Protein AF-A0A920G1U6-F1 (afdb_monomer)

Mean predicted aligned error: 5.36 Å

pLDDT: mean 90.4, std 9.14, range [50.88, 98.56]

Foldseek 3Di:
DAQWKFWFWQQKAKAFPQDKWKKKWAAQAWAQWKKKFKAAPVRDTFAIDIPGTTGGGIDMDIDRCHGNVRHTHDTHIMGMWMWGHDPNDIDTTIMTIIWGFNDWDQDPVVRFIWTQTPRRDIDTPVRTPDTDD

Radius of gyration: 15.59 Å; Cα contacts (8 Å, |Δi|>4): 348; chains: 1; bounding box: 45×24×34 Å

Sequence (133 aa):
MVGKRVAVAGGFGQGGGSRPTETLVSLQEGADMLTMSVYNQNGELVFRQNVGELEPGEHRFAWSGQDSDGNQLPVDTYQITASAIKDGRMQIAPVSILETVSSVSWNPAGQQLDLQLLGGDTVSLAEIQTIAE

Secondary structure (DSSP, 8-state):
-TT-EEEEETSEEEE-TT--EEEEEEESS-EEEEEEEEE-TTS-EEEEEEEEEE-SEEEEEEE-SB-TTSPBPPSEEEEEEEEEEETTEEEEEPEEEEEEEEEEEEETTTTEEEEEETTS-EEEGGGEEEEE-

Structure (mmCIF, N/CA/C/O backbone):
data_AF-A0A920G1U6-F1
#
_entry.id   AF-A0A920G1U6-F1
#
loop_
_atom_site.group_PDB
_atom_site.id
_atom_site.type_symbol
_atom_site.label_atom_id
_atom_site.label_alt_id
_atom_site.label_comp_id
_atom_site.label_asym_id
_atom_site.label_entity_id
_atom_site.label_seq_id
_atom_site.pdbx_PDB_ins_code
_atom_site.Cartn_x
_atom_site.Cartn_y
_atom_site.Cartn_z
_atom_site.occupancy
_atom_site.B_iso_or_equiv
_atom_site.auth_seq_id
_atom_site.auth_comp_id
_atom_site.auth_asym_id
_atom_site.auth_atom_id
_atom_site.pdbx_PDB_model_num
ATOM 1 N N . MET A 1 1 ? 20.762 -6.417 1.801 1.00 64.44 1 MET A N 1
ATOM 2 C CA . MET A 1 1 ? 19.796 -5.499 1.164 1.00 64.44 1 MET A CA 1
ATOM 3 C C . MET A 1 1 ? 19.203 -6.164 -0.058 1.00 64.44 1 MET A C 1
ATOM 5 O O . MET A 1 1 ? 18.000 -6.326 -0.075 1.00 64.44 1 MET A O 1
ATOM 9 N N . VAL A 1 2 ? 20.013 -6.655 -1.003 1.00 73.00 2 VAL A N 1
ATOM 10 C CA . VAL A 1 2 ? 19.518 -7.559 -2.058 1.00 73.00 2 VAL A CA 1
ATOM 11 C C . VAL A 1 2 ? 18.770 -8.745 -1.441 1.00 73.00 2 VAL A C 1
ATOM 13 O O . VAL A 1 2 ? 19.254 -9.329 -0.469 1.00 73.00 2 VAL A O 1
ATOM 16 N N . GLY A 1 3 ? 17.579 -9.035 -1.964 1.00 70.75 3 GLY A N 1
ATOM 17 C CA . GLY A 1 3 ? 16.673 -10.071 -1.467 1.00 70.75 3 GLY A CA 1
ATOM 18 C C . GLY A 1 3 ? 15.878 -9.696 -0.212 1.00 70.75 3 GLY A C 1
ATOM 19 O O . GLY A 1 3 ? 14.990 -10.449 0.170 1.00 70.75 3 GLY A O 1
ATOM 20 N N . LYS A 1 4 ? 16.156 -8.546 0.422 1.00 81.75 4 LYS A N 1
ATOM 21 C CA . LYS A 1 4 ? 15.343 -8.032 1.534 1.00 81.75 4 LYS A CA 1
ATOM 22 C C . LYS A 1 4 ? 14.125 -7.280 1.012 1.00 81.75 4 LYS A C 1
ATOM 24 O O . LYS A 1 4 ? 14.130 -6.772 -0.114 1.00 81.75 4 LYS A O 1
ATOM 29 N N . ARG A 1 5 ? 13.107 -7.175 1.863 1.00 82.38 5 ARG A N 1
ATOM 30 C CA . ARG A 1 5 ? 11.910 -6.386 1.589 1.00 82.38 5 ARG A CA 1
ATOM 31 C C . ARG A 1 5 ? 12.051 -4.990 2.179 1.00 82.38 5 ARG A C 1
ATOM 33 O O . ARG A 1 5 ? 12.639 -4.815 3.243 1.00 82.38 5 ARG A O 1
ATOM 40 N N . VAL A 1 6 ? 11.523 -3.996 1.488 1.00 84.75 6 VAL A N 1
ATOM 41 C CA . VAL A 1 6 ? 11.519 -2.600 1.925 1.00 84.75 6 VAL A CA 1
ATOM 42 C C . VAL A 1 6 ? 10.109 -2.039 1.840 1.00 84.75 6 VAL A C 1
ATOM 44 O O . VAL A 1 6 ? 9.353 -2.403 0.942 1.00 84.75 6 VAL A O 1
ATOM 47 N N . ALA A 1 7 ? 9.760 -1.175 2.790 1.00 87.69 7 ALA A N 1
ATOM 48 C CA . ALA A 1 7 ? 8.499 -0.445 2.792 1.00 87.69 7 ALA A CA 1
ATOM 49 C C . ALA A 1 7 ? 8.692 0.923 2.119 1.00 87.69 7 ALA A C 1
ATOM 51 O O . ALA A 1 7 ? 9.405 1.781 2.649 1.00 87.69 7 ALA A O 1
ATOM 52 N N . VAL A 1 8 ? 8.064 1.107 0.956 1.00 87.25 8 VAL A N 1
ATOM 53 C CA . VAL A 1 8 ? 8.079 2.358 0.184 1.00 87.25 8 VAL A CA 1
ATOM 54 C C . VAL A 1 8 ? 6.811 3.146 0.493 1.00 87.25 8 VAL A C 1
ATOM 56 O O . VAL A 1 8 ? 5.703 2.642 0.311 1.00 87.25 8 VAL A O 1
ATOM 59 N N . ALA A 1 9 ? 6.964 4.372 0.988 1.00 86.75 9 ALA A N 1
ATOM 60 C CA . ALA A 1 9 ? 5.839 5.217 1.376 1.00 86.75 9 ALA A CA 1
ATOM 61 C C . ALA A 1 9 ? 5.042 5.729 0.164 1.00 86.75 9 ALA A C 1
ATOM 63 O O . ALA A 1 9 ? 5.592 5.940 -0.913 1.00 86.75 9 ALA A O 1
ATOM 64 N N . GLY A 1 10 ? 3.753 6.016 0.367 1.00 81.44 10 GLY A N 1
ATOM 65 C CA . GLY A 1 10 ? 2.928 6.748 -0.607 1.00 81.44 10 GLY A CA 1
ATOM 66 C C . GLY A 1 10 ? 1.950 5.887 -1.406 1.00 81.44 10 GLY A C 1
ATOM 67 O O . GLY A 1 10 ? 1.148 6.435 -2.157 1.00 81.44 10 GLY A O 1
ATOM 68 N N . GLY A 1 11 ? 1.967 4.565 -1.210 1.00 88.25 11 GLY A N 1
ATOM 69 C CA . GLY A 1 11 ? 0.945 3.655 -1.740 1.00 88.25 11 GLY A CA 1
ATOM 70 C C . 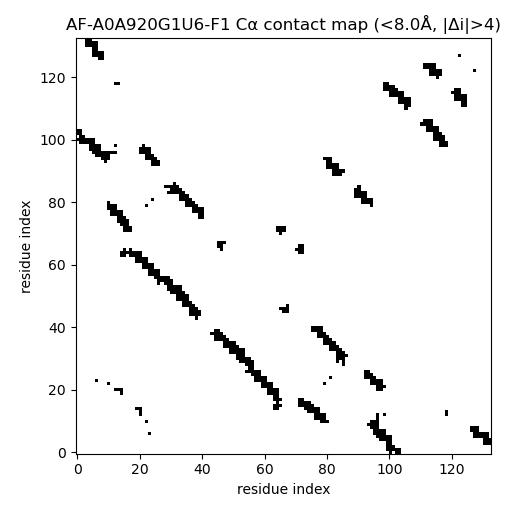GLY A 1 11 ? 1.027 3.375 -3.239 1.00 88.25 11 GLY A C 1
ATOM 71 O O . GLY A 1 11 ? 0.165 2.675 -3.758 1.00 88.25 11 GLY A O 1
ATOM 72 N N . PHE A 1 12 ? 2.037 3.886 -3.941 1.00 90.31 12 PHE A N 1
ATOM 73 C CA . PHE A 1 12 ? 2.280 3.547 -5.341 1.00 90.31 12 PHE A CA 1
ATOM 74 C C . PHE A 1 12 ? 3.157 2.305 -5.434 1.00 90.31 12 PHE A C 1
ATOM 76 O O . PHE A 1 12 ? 4.177 2.211 -4.752 1.00 90.31 12 PHE A O 1
ATOM 83 N N . GLY A 1 13 ? 2.763 1.359 -6.279 1.00 88.44 13 GLY A N 1
ATOM 84 C CA . GLY A 1 13 ? 3.549 0.159 -6.522 1.00 88.44 13 GLY A CA 1
ATOM 85 C C . GLY A 1 13 ? 3.072 -0.611 -7.740 1.00 88.44 13 GLY A C 1
ATOM 86 O O . GLY A 1 13 ? 1.970 -0.395 -8.252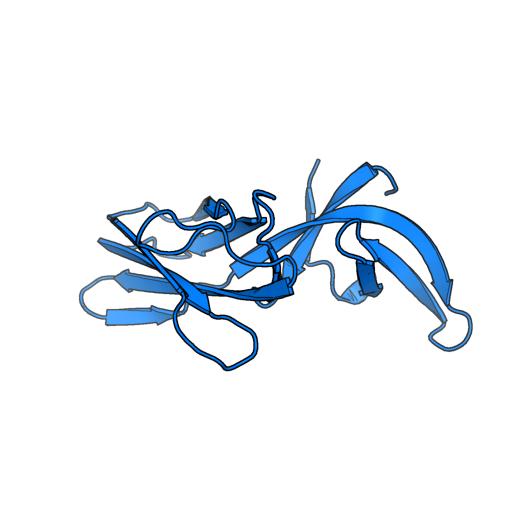 1.00 88.44 13 GLY A O 1
ATOM 87 N N . GLN A 1 14 ? 3.918 -1.522 -8.205 1.00 89.44 14 GLN A N 1
ATOM 88 C CA . GLN A 1 14 ? 3.586 -2.406 -9.315 1.00 89.44 14 GLN A CA 1
ATOM 89 C C . GLN A 1 14 ? 2.559 -3.456 -8.874 1.00 89.44 14 GLN A C 1
ATOM 91 O O . GLN A 1 14 ? 2.671 -4.069 -7.806 1.00 89.44 14 GLN A O 1
ATOM 96 N N . GLY A 1 15 ? 1.557 -3.685 -9.716 1.00 92.12 15 GLY A N 1
ATOM 97 C CA . GLY A 1 15 ? 0.490 -4.654 -9.481 1.00 92.12 15 GLY A CA 1
ATOM 98 C C . GLY A 1 15 ? -0.052 -5.231 -10.782 1.00 92.12 15 GLY A C 1
ATOM 99 O O . GLY A 1 15 ? 0.528 -5.027 -11.844 1.00 92.12 15 GLY A O 1
ATOM 100 N N . GLY A 1 16 ? -1.151 -5.980 -10.693 1.00 91.62 16 GLY A N 1
ATOM 101 C CA . GLY A 1 16 ? -1.731 -6.683 -11.841 1.00 91.62 16 GLY A CA 1
ATOM 102 C C . GLY A 1 16 ? -0.951 -7.938 -12.247 1.00 91.62 16 GLY A C 1
ATOM 103 O O . GLY A 1 16 ? -0.037 -8.384 -11.554 1.00 91.62 16 GLY A O 1
ATOM 104 N N . GLY A 1 17 ? -1.362 -8.594 -13.334 1.00 88.44 17 GLY A N 1
ATOM 105 C CA . GLY A 1 17 ? -0.724 -9.827 -13.818 1.00 88.44 17 GLY A CA 1
ATOM 106 C C . GLY A 1 17 ? -0.733 -10.977 -12.802 1.00 88.44 17 GLY A C 1
ATOM 107 O O . GLY A 1 17 ? 0.133 -11.847 -12.847 1.00 88.44 17 GLY A O 1
ATOM 108 N N . SER A 1 18 ? -1.698 -10.979 -11.872 1.00 80.12 18 SER A N 1
ATOM 109 C CA . SER A 1 18 ? -1.762 -11.897 -10.719 1.00 80.12 18 SER A CA 1
ATOM 110 C C . SER A 1 18 ? -0.556 -11.823 -9.775 1.00 80.12 18 SER A C 1
ATOM 112 O O . SER A 1 18 ? -0.306 -12.766 -9.023 1.00 80.12 18 SER A O 1
ATOM 114 N N . ARG A 1 19 ? 0.188 -10.713 -9.791 1.00 83.12 19 ARG A N 1
ATOM 115 C CA . ARG A 1 19 ? 1.234 -10.421 -8.815 1.00 83.12 19 ARG A CA 1
ATOM 116 C C . ARG A 1 19 ? 0.596 -9.739 -7.601 1.00 83.12 19 ARG A C 1
ATOM 118 O O . ARG A 1 19 ? 0.046 -8.649 -7.754 1.00 83.12 19 ARG A O 1
ATOM 125 N N . PRO A 1 20 ? 0.672 -10.338 -6.400 1.00 88.44 20 PRO A N 1
ATOM 126 C CA . PRO A 1 20 ? 0.169 -9.687 -5.204 1.00 88.44 20 PRO A CA 1
ATOM 127 C C . PRO A 1 20 ? 0.995 -8.443 -4.868 1.00 88.44 20 PRO A C 1
ATOM 129 O O . PRO A 1 20 ? 2.225 -8.515 -4.798 1.00 88.44 20 PRO A O 1
ATOM 132 N N . THR A 1 21 ? 0.321 -7.329 -4.607 1.00 92.62 21 THR A N 1
ATOM 133 C CA . THR A 1 21 ? 0.930 -6.107 -4.075 1.00 92.62 21 THR A CA 1
ATOM 134 C C . THR A 1 21 ? 0.692 -6.070 -2.569 1.00 92.62 21 THR A C 1
ATOM 136 O O . THR A 1 21 ? -0.424 -5.824 -2.104 1.00 92.62 21 THR A O 1
ATOM 139 N N . GLU A 1 22 ? 1.735 -6.361 -1.790 1.00 94.00 22 GLU A N 1
ATOM 140 C CA . GLU A 1 22 ? 1.676 -6.287 -0.328 1.00 94.00 22 GLU A CA 1
ATOM 141 C C . GLU A 1 22 ? 1.754 -4.835 0.147 1.00 94.00 22 GLU A C 1
ATOM 143 O O . GLU A 1 22 ? 2.618 -4.072 -0.276 1.00 94.00 22 GLU A O 1
ATOM 148 N N . THR A 1 23 ? 0.854 -4.470 1.053 1.00 95.12 23 THR A N 1
ATOM 149 C CA . THR A 1 23 ? 0.689 -3.117 1.588 1.00 95.12 23 THR A CA 1
ATOM 150 C C . THR A 1 23 ? 0.684 -3.177 3.111 1.00 95.12 23 THR A C 1
ATOM 152 O O . THR A 1 23 ? -0.001 -4.013 3.698 1.00 95.12 23 THR A O 1
ATOM 155 N N . LEU A 1 24 ? 1.422 -2.283 3.755 1.00 96.31 24 LEU A N 1
ATOM 156 C CA . LEU A 1 24 ? 1.309 -1.984 5.177 1.00 96.31 24 LEU A CA 1
ATOM 157 C C . LEU A 1 24 ? 0.416 -0.760 5.361 1.00 96.31 24 LEU A C 1
ATOM 159 O O . LEU A 1 24 ? 0.570 0.225 4.642 1.00 96.31 24 LEU A O 1
ATOM 163 N N . VAL A 1 25 ? -0.498 -0.820 6.324 1.00 97.38 25 VAL A N 1
ATOM 164 C CA . VAL A 1 25 ? -1.381 0.281 6.723 1.00 97.38 25 VAL A CA 1
ATOM 165 C C . VAL A 1 25 ? -1.121 0.584 8.192 1.00 97.38 25 VAL A C 1
ATOM 167 O O . VAL A 1 25 ? -1.193 -0.314 9.030 1.00 97.38 25 VAL A O 1
ATOM 170 N N . SER A 1 26 ? -0.839 1.845 8.511 1.00 96.44 26 SER A N 1
ATOM 171 C CA . SER A 1 26 ? -0.592 2.285 9.886 1.00 96.44 26 SER A CA 1
ATOM 172 C C . SER A 1 26 ? -1.837 2.945 10.480 1.00 96.44 26 SER A C 1
ATOM 174 O O . SER A 1 26 ? -2.327 3.947 9.958 1.00 96.44 26 SER A O 1
ATOM 176 N N . LEU A 1 27 ? -2.347 2.399 11.585 1.00 97.31 27 LEU A N 1
ATOM 177 C CA . LEU A 1 27 ? -3.503 2.915 12.317 1.00 97.31 27 LEU A CA 1
ATOM 178 C C . LEU A 1 27 ? -3.082 3.325 13.730 1.00 97.31 27 LEU A C 1
ATOM 180 O O . LEU A 1 27 ? -2.920 2.479 14.601 1.00 97.31 27 LEU A O 1
ATOM 184 N N . GLN A 1 28 ? -2.925 4.625 13.985 1.00 94.75 28 GLN A N 1
ATOM 185 C CA 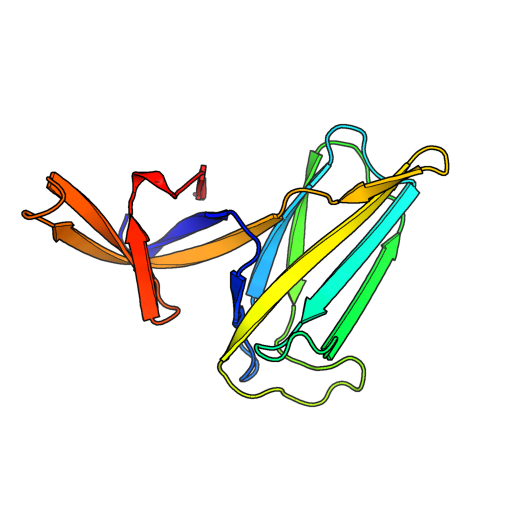. GLN A 1 28 ? -2.490 5.109 15.307 1.00 94.75 28 GLN A CA 1
ATOM 186 C C . GLN A 1 28 ? -3.537 4.878 16.406 1.00 94.75 28 GLN A C 1
ATOM 188 O O . GLN A 1 28 ? -3.179 4.568 17.537 1.00 94.75 28 GLN A O 1
ATOM 193 N N . GLU A 1 29 ? -4.820 5.002 16.064 1.00 95.75 29 GLU A N 1
ATOM 194 C CA . GLU A 1 29 ? -5.955 4.898 16.997 1.00 95.75 29 GLU A CA 1
ATOM 195 C C . GLU A 1 29 ? -6.881 3.711 16.668 1.00 95.75 29 GLU A C 1
ATOM 197 O O . GLU A 1 29 ? -7.955 3.562 17.251 1.00 95.75 29 GLU A O 1
ATOM 202 N N . GLY A 1 30 ? -6.470 2.851 15.729 1.00 97.44 30 GLY A N 1
ATOM 203 C CA . GLY A 1 30 ? -7.330 1.818 15.150 1.00 97.44 30 GLY A CA 1
ATOM 204 C C . GLY A 1 30 ? -8.357 2.392 14.168 1.00 97.44 30 GLY A C 1
ATOM 205 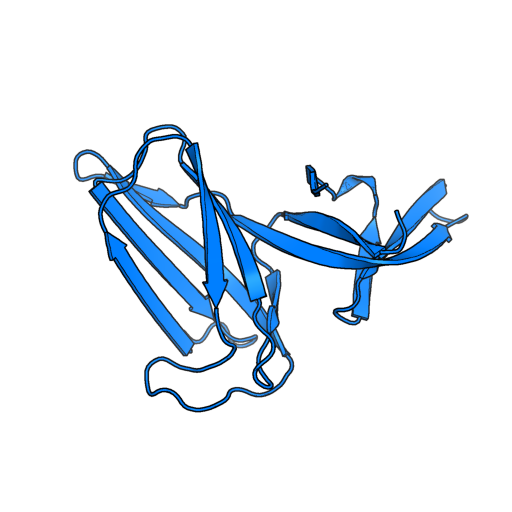O O . GLY A 1 30 ? -8.240 3.530 13.706 1.00 97.44 30 GLY A O 1
ATOM 206 N N . ALA A 1 31 ? -9.356 1.587 13.821 1.00 98.44 31 ALA A N 1
ATOM 207 C CA . ALA A 1 31 ? -10.468 1.962 12.953 1.00 98.44 31 ALA A CA 1
ATOM 208 C C . ALA A 1 31 ? -11.713 1.145 13.312 1.00 98.44 31 ALA A C 1
ATOM 210 O O . ALA A 1 31 ? -11.613 -0.063 13.464 1.00 98.44 31 ALA A O 1
ATOM 211 N N . ASP A 1 32 ? -12.884 1.775 13.360 1.00 98.44 32 ASP A N 1
ATOM 212 C CA . ASP A 1 32 ? -14.181 1.082 13.426 1.00 98.44 32 ASP A CA 1
ATOM 213 C C . ASP A 1 32 ? -14.556 0.508 12.042 1.00 98.44 32 ASP A C 1
ATOM 215 O O . ASP A 1 32 ? 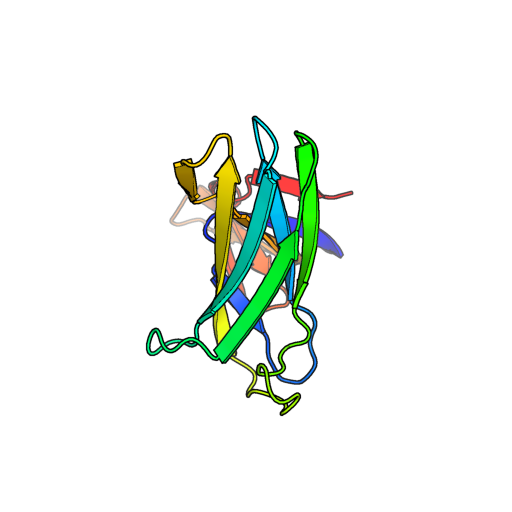-15.302 -0.461 11.914 1.00 98.44 32 ASP A O 1
ATOM 219 N N . MET A 1 33 ? -14.024 1.116 10.977 1.00 98.38 33 MET A N 1
ATOM 220 C CA . MET A 1 33 ? -14.111 0.618 9.606 1.00 98.38 33 MET A CA 1
ATOM 221 C C . MET A 1 33 ? -12.888 1.058 8.805 1.00 98.38 33 MET A C 1
ATOM 223 O O . MET A 1 33 ? -12.693 2.252 8.579 1.00 98.38 33 MET A O 1
ATOM 227 N N . LEU A 1 34 ? -12.107 0.103 8.307 1.00 98.56 34 LEU A N 1
ATOM 228 C CA . LEU A 1 34 ? -11.078 0.330 7.298 1.00 98.56 34 LEU A CA 1
ATOM 229 C C . LEU A 1 34 ? -11.610 -0.023 5.901 1.00 98.56 34 LEU A C 1
ATOM 231 O O . LEU A 1 34 ? -12.188 -1.088 5.682 1.00 98.56 34 LEU A O 1
ATOM 235 N N . THR A 1 35 ? -11.381 0.863 4.936 1.00 98.44 35 THR A N 1
ATOM 236 C CA . THR A 1 35 ? -11.599 0.626 3.506 1.00 98.44 35 THR A CA 1
ATOM 237 C C . THR A 1 35 ? -10.274 0.722 2.760 1.00 98.44 35 THR A C 1
ATOM 239 O O . THR A 1 35 ? -9.608 1.755 2.818 1.00 98.44 35 THR A O 1
ATOM 242 N N . MET A 1 36 ? -9.942 -0.326 2.015 1.00 98.12 36 MET A N 1
ATOM 243 C CA . MET A 1 36 ? -8.846 -0.354 1.050 1.00 98.12 36 MET A CA 1
ATOM 244 C C . MET A 1 36 ? -9.381 -0.026 -0.344 1.00 98.12 36 MET A C 1
ATOM 246 O O . MET A 1 36 ? -10.406 -0.576 -0.756 1.00 98.12 36 MET A O 1
ATOM 250 N N . SER A 1 37 ? -8.671 0.825 -1.078 1.00 98.38 37 SER A N 1
ATOM 251 C CA . SER A 1 37 ? -9.002 1.197 -2.456 1.00 98.38 37 SER A CA 1
ATOM 252 C C . SER A 1 37 ? -7.760 1.114 -3.333 1.00 98.38 37 SER A C 1
ATOM 254 O O . SER A 1 37 ? -6.669 1.473 -2.894 1.00 98.38 37 SER A O 1
ATOM 256 N N . VAL A 1 38 ? -7.926 0.666 -4.575 1.00 98.12 38 VAL A N 1
ATOM 257 C CA . VAL A 1 38 ? -6.857 0.613 -5.577 1.00 98.12 38 VAL A CA 1
ATOM 258 C C . VAL A 1 38 ? -7.304 1.356 -6.822 1.00 98.12 38 VAL A C 1
ATOM 260 O O . VAL A 1 38 ? -8.396 1.108 -7.341 1.00 98.12 38 VAL A O 1
ATOM 263 N N . TYR A 1 39 ? -6.442 2.244 -7.302 1.00 98.00 39 TYR A N 1
ATOM 264 C CA . TYR A 1 39 ? -6.662 3.070 -8.477 1.00 98.00 39 TYR A CA 1
ATOM 265 C C . TYR A 1 39 ? -5.621 2.760 -9.548 1.00 98.00 39 TYR A C 1
ATOM 267 O O . TYR A 1 39 ? -4.457 2.510 -9.229 1.00 98.00 39 TYR A O 1
ATOM 275 N N . ASN A 1 40 ? -6.031 2.772 -10.814 1.00 96.44 40 ASN A N 1
ATOM 276 C CA . ASN A 1 40 ? -5.101 2.693 -11.943 1.00 96.44 40 ASN A CA 1
ATOM 277 C C . ASN A 1 40 ? -4.421 4.053 -12.211 1.00 96.44 40 ASN A C 1
ATOM 279 O O . ASN A 1 40 ? -4.721 5.052 -11.554 1.00 96.44 40 ASN A O 1
ATOM 283 N N . GLN A 1 41 ? -3.532 4.114 -13.206 1.00 93.50 41 GLN A N 1
ATOM 284 C CA . GLN A 1 41 ? -2.809 5.342 -13.574 1.00 93.50 41 GLN A CA 1
ATOM 285 C C . GLN A 1 41 ? -3.709 6.510 -14.010 1.00 93.50 41 GLN A C 1
ATOM 287 O O . GLN A 1 41 ? -3.308 7.667 -13.902 1.00 93.50 41 GLN A O 1
ATOM 292 N N . ASN A 1 42 ? -4.930 6.224 -14.469 1.00 95.38 42 ASN A N 1
ATOM 293 C CA . ASN A 1 42 ? -5.912 7.246 -14.838 1.00 95.38 42 ASN A CA 1
ATOM 294 C C . ASN A 1 42 ? -6.677 7.796 -13.619 1.00 95.38 42 ASN A C 1
ATOM 296 O O . ASN A 1 42 ? -7.510 8.688 -13.769 1.00 95.38 42 ASN A O 1
ATOM 300 N N . GLY A 1 43 ? -6.419 7.270 -12.416 1.00 96.38 43 GLY A N 1
ATOM 301 C CA . GLY A 1 43 ? -7.149 7.606 -11.195 1.00 96.38 43 GLY A CA 1
ATOM 302 C C . GLY A 1 43 ? -8.508 6.910 -11.079 1.00 96.38 43 GLY A C 1
ATOM 303 O O . GLY A 1 43 ? -9.332 7.306 -10.256 1.00 96.38 43 GLY A O 1
ATOM 304 N N . GLU A 1 44 ? -8.770 5.880 -11.886 1.00 97.94 44 GLU A N 1
ATOM 305 C CA . GLU A 1 44 ? -10.021 5.123 -11.836 1.00 97.94 44 GLU A CA 1
ATOM 306 C C . GLU A 1 44 ? -9.946 4.055 -10.745 1.00 97.94 44 GLU A C 1
ATOM 308 O O . GLU A 1 44 ? -8.961 3.320 -10.652 1.00 97.94 44 GLU A O 1
ATOM 313 N N . LEU A 1 45 ? -10.997 3.951 -9.927 1.00 98.12 45 LEU A N 1
ATOM 314 C CA . LEU A 1 45 ? -11.116 2.913 -8.904 1.00 98.12 45 LEU A CA 1
ATOM 315 C C . LEU A 1 45 ? -11.323 1.553 -9.579 1.00 98.12 45 LEU A C 1
ATOM 317 O O . LEU A 1 45 ? -12.363 1.323 -10.191 1.00 98.12 45 LEU A O 1
ATOM 321 N N . VAL A 1 46 ? -10.361 0.646 -9.419 1.00 98.12 46 VAL A N 1
ATOM 322 C CA . VAL A 1 46 ? -10.414 -0.705 -10.003 1.00 98.12 46 VAL A CA 1
ATOM 323 C C . VAL A 1 46 ? -10.746 -1.777 -8.968 1.00 98.12 46 VAL A C 1
ATOM 325 O O . VAL A 1 46 ? -11.392 -2.775 -9.279 1.00 98.12 46 VAL A O 1
ATOM 328 N N . PHE A 1 47 ? -10.361 -1.563 -7.712 1.00 98.06 47 PHE A N 1
ATOM 329 C CA . PHE A 1 47 ? -10.625 -2.504 -6.631 1.00 98.06 47 PHE A CA 1
ATOM 330 C C . PHE A 1 47 ? -10.965 -1.764 -5.343 1.00 98.06 47 PHE A C 1
ATOM 332 O O . PHE A 1 47 ? -10.360 -0.738 -5.023 1.00 98.06 47 PHE A O 1
ATOM 339 N N . ARG A 1 48 ? -11.921 -2.301 -4.585 1.00 97.81 48 ARG A N 1
ATOM 340 C CA . ARG A 1 48 ? -12.272 -1.805 -3.256 1.00 97.81 48 ARG A CA 1
ATOM 341 C C . ARG A 1 48 ? -12.607 -2.958 -2.323 1.00 97.81 48 ARG A C 1
ATOM 343 O O . ARG A 1 48 ? -13.366 -3.851 -2.682 1.00 97.81 48 ARG A O 1
ATOM 350 N N . GLN A 1 49 ? -12.111 -2.880 -1.095 1.00 96.94 49 GLN A N 1
ATOM 351 C CA . GLN A 1 49 ? -12.410 -3.841 -0.044 1.00 96.94 49 GLN A CA 1
ATOM 352 C C . GLN A 1 49 ? -12.733 -3.121 1.263 1.00 96.94 49 GLN A C 1
ATOM 354 O O . GLN A 1 49 ? -11.936 -2.330 1.764 1.00 96.94 49 GLN A O 1
ATOM 359 N N . ASN A 1 50 ? -13.885 -3.441 1.848 1.00 97.62 50 ASN A N 1
ATOM 360 C CA . ASN A 1 50 ? -14.188 -3.075 3.228 1.00 97.62 50 ASN A CA 1
ATOM 361 C C . ASN A 1 50 ? -13.610 -4.165 4.134 1.00 97.62 50 ASN A C 1
ATOM 363 O O . ASN A 1 50 ? -14.006 -5.325 4.028 1.00 97.62 50 ASN A O 1
ATOM 367 N N . VAL A 1 51 ? -12.654 -3.798 4.981 1.00 97.44 51 VAL A N 1
ATOM 368 C CA . VAL A 1 51 ? -11.959 -4.724 5.885 1.00 97.44 51 VAL A CA 1
ATOM 369 C C . VAL A 1 51 ? -12.715 -4.859 7.207 1.00 97.44 51 VAL A C 1
ATOM 371 O O . VAL A 1 51 ? -12.821 -5.962 7.735 1.00 97.44 51 VAL A O 1
ATOM 374 N N . GLY A 1 52 ? -13.294 -3.762 7.704 1.00 97.25 52 GLY A N 1
ATOM 375 C CA . GLY A 1 52 ? -13.983 -3.720 8.996 1.00 97.25 52 GLY A CA 1
ATOM 376 C C . GLY A 1 52 ? -13.136 -3.097 10.101 1.00 97.25 52 GLY A C 1
ATOM 377 O O . GLY A 1 52 ? -12.249 -2.288 9.823 1.00 97.25 52 GLY A O 1
ATOM 378 N N . GLU A 1 53 ? -13.461 -3.439 11.344 1.00 98.06 53 GLU A N 1
ATOM 379 C CA . GLU A 1 53 ? -12.805 -2.917 12.542 1.00 98.06 53 GLU A CA 1
ATOM 380 C C . GLU A 1 53 ? -11.391 -3.488 12.708 1.00 98.06 53 GLU A C 1
ATOM 382 O O . GLU A 1 53 ? -11.154 -4.673 12.460 1.00 98.06 53 GLU A O 1
ATOM 387 N N . LEU A 1 54 ? -10.453 -2.642 13.134 1.00 98.38 54 LEU A N 1
ATOM 388 C CA . LEU A 1 54 ? -9.068 -3.003 13.415 1.00 98.38 54 LEU A CA 1
ATOM 389 C C . LEU A 1 54 ? -8.541 -2.229 14.622 1.00 98.38 54 LEU A C 1
ATOM 391 O O . LEU A 1 54 ? -8.750 -1.022 14.752 1.00 98.38 54 LEU A O 1
ATOM 395 N N . GLU A 1 55 ? -7.777 -2.922 15.459 1.00 98.25 55 GLU A N 1
ATOM 396 C CA . GLU A 1 55 ? -7.059 -2.330 16.588 1.00 98.25 55 GLU A CA 1
ATOM 397 C C . GLU A 1 55 ? -5.945 -1.367 16.132 1.00 98.25 55 GLU A C 1
ATOM 399 O O . GLU A 1 55 ? -5.466 -1.459 14.991 1.00 98.25 55 GLU A O 1
ATOM 404 N N . PRO A 1 56 ? -5.479 -0.458 17.009 1.00 98.31 56 PRO A N 1
ATOM 405 C CA . PRO A 1 56 ? -4.277 0.328 16.762 1.00 98.31 56 PRO A CA 1
ATOM 406 C C . PRO A 1 56 ? -3.069 -0.552 16.413 1.00 98.31 56 PRO A C 1
ATOM 408 O O . PRO A 1 56 ? -2.827 -1.579 17.049 1.00 98.31 56 PRO A O 1
ATOM 411 N N . GLY A 1 57 ? -2.280 -0.131 15.428 1.00 97.00 57 GLY A N 1
ATOM 412 C CA . GLY A 1 57 ? -1.071 -0.828 15.003 1.00 97.00 57 GLY A CA 1
ATOM 413 C C . GLY A 1 57 ? -0.828 -0.784 13.500 1.00 97.00 57 GLY A C 1
ATOM 414 O O . GLY A 1 57 ? -1.497 -0.075 12.746 1.00 97.00 57 GLY A O 1
ATOM 415 N N . GLU A 1 58 ? 0.169 -1.552 13.072 1.00 96.69 58 GLU A N 1
ATOM 416 C CA . GLU A 1 58 ? 0.458 -1.791 11.662 1.00 96.69 58 GLU A CA 1
ATOM 417 C C . GLU A 1 58 ? -0.229 -3.077 11.200 1.00 96.69 58 GLU A C 1
ATOM 419 O O . GLU A 1 58 ? -0.107 -4.125 11.835 1.00 96.69 58 GLU A O 1
ATOM 424 N N . HIS A 1 59 ? -0.927 -2.997 10.071 1.00 97.06 59 HIS A N 1
ATOM 425 C CA . HIS A 1 59 ? -1.665 -4.110 9.483 1.00 97.06 59 HIS A CA 1
ATOM 426 C C . HIS A 1 59 ? -1.170 -4.382 8.069 1.00 97.06 59 HIS A C 1
ATOM 428 O O . HIS A 1 59 ? -0.945 -3.453 7.292 1.00 97.06 59 HIS A O 1
ATOM 434 N N . ARG A 1 60 ? -1.018 -5.662 7.719 1.00 96.00 60 ARG A N 1
ATOM 435 C CA . ARG A 1 60 ? -0.570 -6.088 6.390 1.00 96.00 60 ARG A CA 1
ATOM 436 C C . ARG A 1 60 ? -1.745 -6.566 5.547 1.00 96.00 60 ARG A C 1
ATOM 438 O O . ARG A 1 60 ? -2.493 -7.449 5.958 1.00 96.00 60 ARG A O 1
ATOM 445 N N . PHE A 1 61 ? -1.827 -6.048 4.330 1.00 96.44 61 PHE A N 1
ATOM 446 C CA . PHE A 1 61 ? -2.793 -6.428 3.307 1.00 96.44 61 PHE A CA 1
ATOM 447 C C . PHE A 1 61 ? -2.080 -6.850 2.028 1.00 96.44 61 PHE A C 1
ATOM 449 O O . PHE A 1 61 ? -0.919 -6.509 1.806 1.00 96.44 61 PHE A O 1
ATOM 456 N N . ALA A 1 62 ? -2.783 -7.583 1.170 1.00 94.88 62 ALA A N 1
ATOM 457 C CA . ALA A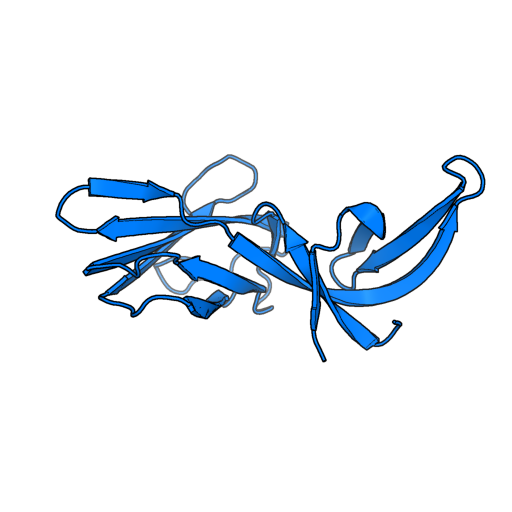 1 62 ? -2.303 -7.927 -0.158 1.00 94.88 62 ALA A CA 1
ATOM 458 C C . ALA A 1 62 ? -3.445 -7.805 -1.162 1.00 94.88 62 ALA A C 1
ATOM 460 O O . ALA A 1 62 ? -4.473 -8.468 -1.026 1.00 94.88 62 ALA A O 1
ATOM 461 N N . TRP A 1 63 ? -3.252 -6.972 -2.179 1.00 96.06 63 TRP A N 1
ATOM 462 C CA . TRP A 1 63 ? -4.147 -6.922 -3.326 1.00 96.06 63 TRP A CA 1
ATOM 463 C C . TRP A 1 63 ? -3.648 -7.882 -4.405 1.00 96.06 63 TRP A C 1
ATOM 465 O O . TRP A 1 63 ? -2.464 -7.889 -4.720 1.00 96.06 63 TRP A O 1
ATOM 475 N N . SER A 1 64 ? -4.531 -8.703 -4.974 1.00 94.50 64 SER A N 1
ATOM 476 C CA . SER A 1 64 ? -4.166 -9.788 -5.900 1.00 94.50 64 SER A CA 1
ATOM 477 C C . SER A 1 64 ? -3.852 -9.338 -7.333 1.00 94.50 64 SER A C 1
ATOM 479 O O . SER A 1 64 ? -3.482 -10.176 -8.160 1.00 94.50 64 SER A O 1
ATOM 481 N N . GLY A 1 65 ? -4.032 -8.053 -7.654 1.00 95.38 65 GLY A N 1
ATOM 482 C CA . GLY A 1 65 ? -3.954 -7.549 -9.027 1.00 95.38 65 GLY A CA 1
ATOM 483 C C . GLY A 1 65 ? -5.211 -7.833 -9.858 1.00 95.38 65 GLY A C 1
ATOM 484 O O . GLY A 1 65 ? -5.128 -7.918 -11.084 1.00 95.38 65 GLY A O 1
ATOM 485 N N . GLN A 1 66 ? -6.353 -8.040 -9.198 1.00 96.38 66 GLN A N 1
ATOM 486 C CA . GLN A 1 66 ? -7.661 -8.228 -9.831 1.00 96.38 66 GLN A CA 1
ATOM 487 C C . GLN A 1 66 ? -8.594 -7.060 -9.503 1.00 96.38 66 GLN A C 1
ATOM 489 O O . GLN A 1 66 ? -8.462 -6.434 -8.449 1.00 96.38 66 GLN A O 1
ATOM 494 N N . ASP A 1 67 ? -9.536 -6.769 -10.394 1.00 96.31 67 ASP A N 1
ATOM 495 C CA . ASP A 1 67 ? -10.610 -5.818 -10.111 1.00 96.31 67 ASP A CA 1
ATOM 496 C C . ASP A 1 67 ? -11.647 -6.399 -9.125 1.00 96.31 67 ASP A C 1
ATOM 498 O O . ASP A 1 67 ? -11.532 -7.532 -8.647 1.00 96.31 67 ASP A O 1
ATOM 502 N N . SER A 1 68 ? -12.664 -5.603 -8.786 1.00 95.44 68 SER A N 1
ATOM 503 C CA . SER A 1 68 ? -13.742 -6.026 -7.872 1.00 95.44 68 SER A CA 1
ATOM 504 C C . SER A 1 68 ? -14.614 -7.168 -8.422 1.00 95.44 68 SER A C 1
ATOM 506 O O . SER A 1 68 ? -15.305 -7.821 -7.640 1.00 95.44 68 SER A O 1
ATOM 508 N N . ASP A 1 69 ? -14.567 -7.423 -9.731 1.00 95.38 69 ASP A N 1
ATOM 509 C CA . ASP A 1 69 ? -15.301 -8.497 -10.409 1.00 95.38 69 ASP A CA 1
ATOM 510 C C . ASP A 1 69 ? -14.456 -9.783 -10.539 1.00 95.38 69 ASP A C 1
ATOM 512 O O . ASP A 1 69 ? -14.945 -10.814 -11.007 1.00 95.38 69 ASP A O 1
ATOM 516 N N . GLY A 1 70 ? -13.194 -9.750 -10.093 1.00 94.44 70 GLY A N 1
ATOM 517 C CA . GLY A 1 70 ? -12.253 -10.867 -10.159 1.00 94.44 70 GLY A CA 1
ATOM 518 C C . GLY A 1 70 ? -11.508 -10.982 -11.491 1.00 94.44 70 GLY A C 1
ATOM 519 O O . GLY A 1 70 ? -10.817 -11.977 -11.724 1.00 94.44 70 GLY A O 1
ATOM 520 N N . ASN A 1 71 ? -11.611 -9.988 -12.378 1.00 96.00 71 ASN A N 1
ATOM 521 C CA . ASN A 1 71 ? -10.851 -9.984 -13.622 1.00 96.00 71 ASN A CA 1
ATOM 522 C C . ASN A 1 71 ? -9.405 -9.574 -13.357 1.00 96.00 71 ASN A C 1
ATOM 524 O O . ASN A 1 71 ? -9.118 -8.659 -12.585 1.00 96.00 71 ASN A O 1
ATOM 528 N N . GLN A 1 72 ? -8.477 -10.236 -14.042 1.00 96.31 72 GLN A N 1
ATOM 529 C CA . GLN A 1 72 ? -7.063 -9.896 -13.971 1.00 96.31 72 GLN A CA 1
ATOM 530 C C . GLN A 1 72 ? -6.801 -8.552 -14.656 1.00 96.31 72 GLN A C 1
ATOM 532 O O . GLN A 1 72 ? -7.182 -8.344 -15.808 1.00 96.31 72 GLN A O 1
ATOM 537 N N . LEU A 1 73 ? -6.101 -7.667 -13.954 1.00 96.06 73 LEU A N 1
ATOM 538 C CA . LEU A 1 73 ? -5.681 -6.378 -14.485 1.00 96.06 73 LEU A CA 1
ATOM 539 C C . LEU A 1 73 ? -4.269 -6.467 -15.091 1.00 96.06 73 LEU A C 1
ATOM 541 O O . LEU A 1 73 ? -3.497 -7.358 -14.714 1.00 96.06 73 LEU A O 1
ATOM 545 N N . PRO A 1 74 ? -3.920 -5.589 -16.050 1.00 95.31 74 PRO A N 1
ATOM 546 C CA . PRO A 1 74 ? -2.591 -5.568 -16.658 1.00 95.31 74 PRO A CA 1
ATOM 547 C C . PRO A 1 74 ? -1.497 -5.270 -15.630 1.00 95.31 74 PRO A C 1
ATOM 549 O O . PRO A 1 74 ? -1.759 -4.672 -14.593 1.00 95.31 74 PRO A O 1
ATOM 552 N N . VAL A 1 75 ? -0.263 -5.686 -15.926 1.00 93.56 75 VAL A N 1
ATOM 553 C CA . VAL A 1 75 ? 0.887 -5.282 -15.109 1.00 93.56 75 VAL A CA 1
ATOM 554 C C . VAL A 1 75 ? 1.121 -3.792 -15.305 1.00 93.56 75 VAL A C 1
ATOM 556 O O . VAL A 1 75 ? 1.419 -3.374 -16.424 1.00 93.56 75 VAL A O 1
ATOM 559 N N . ASP A 1 76 ? 0.965 -3.020 -14.234 1.00 93.31 76 ASP A N 1
ATOM 560 C CA . ASP A 1 76 ? 1.113 -1.568 -14.256 1.00 93.31 76 ASP A CA 1
ATOM 561 C C . ASP A 1 76 ? 1.363 -0.997 -12.849 1.00 93.31 76 ASP A C 1
ATOM 563 O O . ASP A 1 76 ? 1.288 -1.710 -11.842 1.00 93.31 76 ASP A O 1
ATOM 567 N N . THR A 1 77 ? 1.630 0.306 -12.765 1.00 92.12 77 THR A N 1
ATOM 568 C CA . THR A 1 77 ? 1.656 1.043 -11.496 1.00 92.12 77 THR A CA 1
ATOM 569 C C . THR A 1 77 ? 0.237 1.363 -11.034 1.00 92.12 77 THR A C 1
ATOM 571 O O . THR A 1 77 ? -0.530 2.020 -11.740 1.00 92.12 77 THR A O 1
ATOM 574 N N . TYR A 1 78 ? -0.085 0.965 -9.806 1.00 95.12 78 TYR A N 1
ATOM 575 C CA . TYR A 1 78 ? -1.358 1.247 -9.151 1.00 95.12 78 TYR A CA 1
ATOM 576 C C . TYR A 1 78 ? -1.146 2.078 -7.890 1.00 95.12 78 TYR A C 1
ATOM 578 O O . TYR A 1 78 ? -0.114 1.973 -7.224 1.00 95.12 78 TYR A O 1
ATOM 586 N N . GLN A 1 79 ? -2.148 2.883 -7.544 1.00 96.50 79 GLN A N 1
ATOM 587 C CA . GLN A 1 79 ? -2.196 3.601 -6.278 1.00 96.50 79 GLN A CA 1
ATOM 588 C C . GLN A 1 79 ? -3.111 2.863 -5.305 1.00 96.50 79 GLN A C 1
ATOM 590 O O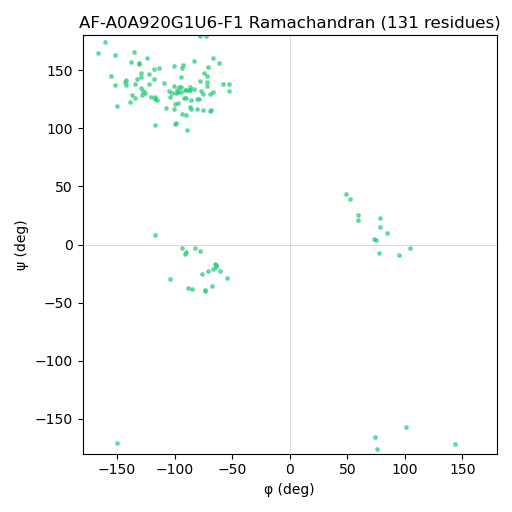 . GLN A 1 79 ? -4.316 2.761 -5.527 1.00 96.50 79 GLN A O 1
ATOM 595 N N . ILE A 1 80 ? -2.550 2.387 -4.203 1.00 97.50 80 ILE A N 1
ATOM 596 C CA . ILE A 1 80 ? -3.277 1.792 -3.087 1.00 97.50 80 ILE A CA 1
ATOM 597 C C . ILE A 1 80 ? -3.472 2.864 -2.021 1.00 97.50 80 ILE A C 1
ATOM 599 O O . ILE A 1 80 ? -2.528 3.552 -1.635 1.00 97.50 80 ILE A O 1
ATOM 603 N N . THR A 1 81 ? -4.698 3.014 -1.531 1.00 97.88 81 THR A N 1
ATOM 604 C CA . THR A 1 81 ? -5.030 3.928 -0.436 1.00 97.88 81 THR A CA 1
ATOM 605 C C . THR A 1 81 ? -5.853 3.219 0.630 1.00 97.88 81 THR A C 1
ATOM 607 O O . THR A 1 81 ? -6.537 2.226 0.369 1.00 97.88 81 THR A O 1
ATOM 610 N N . ALA A 1 82 ? -5.782 3.749 1.848 1.00 98.25 82 ALA A N 1
ATOM 611 C CA . ALA A 1 82 ? -6.541 3.264 2.984 1.00 98.25 82 ALA A CA 1
ATOM 612 C C . ALA A 1 82 ? -7.288 4.428 3.642 1.00 98.25 82 ALA A C 1
ATOM 614 O O . ALA A 1 82 ? -6.702 5.465 3.962 1.00 98.25 82 ALA A O 1
ATOM 615 N N . SER A 1 83 ? -8.590 4.257 3.854 1.00 98.00 83 SER A N 1
ATOM 616 C CA . SER A 1 83 ? -9.421 5.191 4.609 1.00 98.00 83 SER A CA 1
ATOM 617 C C . SER A 1 83 ? -9.977 4.497 5.842 1.00 98.00 83 SER A C 1
ATOM 619 O O . SER A 1 83 ? -10.573 3.427 5.736 1.00 98.00 83 SER A O 1
ATOM 621 N N . ALA A 1 84 ? -9.775 5.108 7.003 1.00 98.31 84 ALA A N 1
ATOM 622 C CA . ALA A 1 84 ? -10.263 4.627 8.284 1.00 98.31 84 ALA A CA 1
ATOM 623 C C . ALA A 1 84 ? -11.385 5.536 8.790 1.00 98.31 84 ALA A C 1
ATOM 625 O O . ALA A 1 84 ? -11.287 6.760 8.697 1.00 98.31 84 ALA A O 1
ATOM 626 N N . ILE A 1 85 ? -12.434 4.944 9.348 1.00 98.38 85 ILE A N 1
ATOM 627 C CA . ILE A 1 85 ? -13.425 5.639 10.167 1.00 98.38 85 ILE A CA 1
ATOM 628 C C . ILE A 1 85 ? -13.136 5.290 11.622 1.00 98.38 85 ILE A C 1
ATOM 630 O O . ILE A 1 85 ? -13.065 4.108 11.946 1.00 98.38 85 ILE A O 1
ATOM 634 N N . LYS A 1 86 ? -12.994 6.298 12.483 1.00 97.44 86 LYS A N 1
ATOM 635 C CA . LYS A 1 86 ? -12.890 6.140 13.937 1.00 97.44 86 LYS A CA 1
ATOM 636 C C . LYS A 1 86 ? -13.752 7.194 14.621 1.00 97.44 86 LYS A C 1
ATOM 638 O O . LYS A 1 86 ? -13.691 8.366 14.244 1.00 97.44 86 LYS A O 1
ATOM 643 N N . ASP A 1 87 ? -14.612 6.784 15.550 1.00 96.12 87 ASP A N 1
ATOM 644 C CA . ASP A 1 87 ? -15.535 7.672 16.274 1.00 96.12 87 ASP A CA 1
ATOM 645 C C . ASP A 1 87 ? -16.388 8.545 15.328 1.00 96.12 87 ASP A C 1
ATOM 647 O O . ASP A 1 87 ? -16.615 9.741 15.540 1.00 96.12 87 ASP A O 1
ATOM 651 N N . GLY A 1 88 ? -16.824 7.948 14.214 1.00 95.88 88 GLY A N 1
ATOM 652 C CA . GLY A 1 88 ? -17.619 8.613 13.176 1.00 95.88 88 GLY A CA 1
ATOM 653 C C . GLY A 1 88 ? -16.854 9.610 12.295 1.00 95.88 88 GLY A C 1
ATOM 654 O O . GLY A 1 88 ? -17.471 10.264 11.452 1.00 95.88 88 GLY A O 1
ATOM 655 N N . ARG A 1 89 ? -15.529 9.737 12.443 1.00 96.88 89 ARG A N 1
ATOM 656 C CA . ARG A 1 89 ? -14.680 10.596 11.607 1.00 96.88 89 ARG A CA 1
ATOM 657 C C . ARG A 1 89 ? -13.873 9.774 10.619 1.00 96.88 89 ARG A C 1
ATOM 659 O O . ARG A 1 89 ? -13.235 8.799 10.992 1.00 96.88 89 ARG A O 1
ATOM 666 N N . MET A 1 90 ? -13.883 10.202 9.360 1.00 96.62 90 MET A N 1
ATOM 667 C CA . MET A 1 90 ? -13.063 9.612 8.308 1.00 96.62 90 MET A CA 1
ATOM 668 C C . MET A 1 90 ? -11.677 10.265 8.273 1.00 96.62 90 MET A C 1
ATOM 670 O O . MET A 1 90 ? -11.567 11.490 8.288 1.00 96.62 90 MET A O 1
ATOM 674 N N . GLN A 1 91 ? -10.640 9.443 8.149 1.00 95.69 91 GLN A N 1
ATOM 675 C CA . GLN A 1 91 ? -9.254 9.855 7.952 1.00 95.69 91 GLN A CA 1
ATOM 676 C C . GLN A 1 91 ? -8.556 8.975 6.910 1.00 95.69 91 GLN A C 1
ATOM 678 O O . GLN A 1 91 ? -8.967 7.842 6.651 1.00 95.69 91 GLN A O 1
ATOM 683 N N . ILE A 1 92 ? -7.496 9.503 6.300 1.00 95.81 92 ILE A N 1
ATOM 684 C CA . ILE A 1 92 ? -6.605 8.723 5.435 1.00 95.81 92 ILE A CA 1
ATOM 685 C C . ILE A 1 92 ? -5.568 8.056 6.334 1.00 95.81 92 ILE A C 1
ATOM 687 O O . ILE A 1 92 ? -4.885 8.737 7.099 1.00 95.81 92 ILE A O 1
ATOM 691 N N . ALA A 1 93 ? -5.457 6.734 6.244 1.00 97.06 93 ALA A N 1
ATOM 692 C CA . ALA A 1 93 ? -4.424 5.985 6.941 1.00 97.06 93 ALA A CA 1
ATOM 693 C C . ALA A 1 93 ? -3.150 5.947 6.075 1.00 97.06 93 ALA A C 1
ATOM 695 O O . ALA A 1 93 ? -3.248 5.665 4.877 1.00 97.06 93 ALA A O 1
ATOM 696 N N . PRO A 1 94 ? -1.958 6.230 6.637 1.00 96.44 94 PRO A N 1
ATOM 697 C CA . PRO A 1 94 ? -0.701 6.077 5.918 1.00 96.44 94 PRO A CA 1
ATOM 698 C C . PRO A 1 94 ? -0.515 4.645 5.418 1.00 96.44 94 PRO A C 1
ATOM 700 O O . PRO A 1 94 ? -0.777 3.687 6.151 1.00 96.44 94 PRO A O 1
ATOM 703 N N . VAL A 1 95 ? -0.023 4.520 4.186 1.00 95.88 95 VAL A N 1
ATOM 704 C CA . VAL A 1 95 ? 0.257 3.232 3.554 1.00 95.88 95 VAL A CA 1
ATOM 705 C C . VAL A 1 95 ? 1.663 3.179 2.972 1.00 95.88 95 VAL A C 1
ATOM 707 O O . VAL A 1 95 ? 2.176 4.181 2.460 1.00 95.88 95 VAL A O 1
ATOM 710 N N . SER A 1 96 ? 2.240 1.982 3.002 1.00 94.00 96 SER A N 1
ATOM 711 C CA . SER A 1 96 ? 3.533 1.679 2.392 1.00 94.00 96 SER A CA 1
ATOM 712 C C . SER A 1 96 ? 3.463 0.370 1.611 1.00 94.00 96 SER A C 1
ATOM 714 O O . SER A 1 96 ? 2.866 -0.597 2.079 1.00 94.00 96 SER A O 1
ATOM 716 N N . ILE A 1 97 ? 4.073 0.316 0.429 1.00 92.88 97 ILE A N 1
ATOM 717 C CA . ILE A 1 97 ? 4.135 -0.897 -0.396 1.00 92.88 97 ILE A CA 1
ATOM 718 C C . ILE A 1 97 ? 5.386 -1.699 -0.035 1.00 92.88 97 ILE A C 1
ATOM 720 O O . ILE A 1 97 ? 6.478 -1.140 0.076 1.00 92.88 97 ILE A O 1
ATOM 724 N N . LEU A 1 98 ? 5.230 -3.011 0.162 1.00 90.88 98 LEU A N 1
ATOM 725 C CA . LEU A 1 98 ? 6.331 -3.928 0.449 1.00 90.88 98 LEU A CA 1
ATOM 726 C C . LEU A 1 98 ? 6.934 -4.492 -0.835 1.00 90.88 98 LEU A C 1
ATOM 728 O O . LEU A 1 98 ? 6.477 -5.506 -1.369 1.00 90.88 98 LEU A O 1
ATOM 732 N N . GLU A 1 99 ? 8.036 -3.890 -1.254 1.00 87.12 99 GLU A N 1
ATOM 733 C CA . GLU A 1 99 ? 8.800 -4.255 -2.445 1.00 87.12 99 GLU A CA 1
ATOM 734 C C . GLU A 1 99 ? 10.032 -5.092 -2.078 1.00 87.12 99 GLU A C 1
ATOM 736 O O . GLU A 1 99 ? 10.564 -4.999 -0.973 1.00 87.12 99 GLU A O 1
ATOM 741 N N . THR A 1 100 ? 10.508 -5.927 -3.004 1.00 85.19 100 THR A N 1
ATOM 742 C CA . THR A 1 100 ? 11.766 -6.675 -2.825 1.00 85.19 100 THR A CA 1
ATOM 743 C C . THR A 1 100 ? 12.891 -5.956 -3.546 1.00 85.19 100 THR A C 1
ATOM 745 O O . THR A 1 100 ? 12.765 -5.652 -4.729 1.00 85.19 100 THR A O 1
ATOM 748 N N . VAL A 1 101 ? 14.013 -5.737 -2.863 1.00 85.31 101 VAL A N 1
ATOM 749 C CA . VAL A 1 101 ? 15.205 -5.135 -3.467 1.00 85.31 101 VAL A CA 1
ATOM 750 C C . VAL A 1 101 ? 15.907 -6.172 -4.344 1.00 85.31 101 VAL A C 1
ATOM 752 O O . VAL A 1 101 ? 16.427 -7.173 -3.842 1.00 85.31 101 VAL A O 1
ATOM 755 N N . SER A 1 102 ? 15.961 -5.926 -5.651 1.00 84.81 102 SER A N 1
ATOM 756 C CA . SER A 1 102 ? 16.672 -6.771 -6.613 1.00 84.81 102 SER A CA 1
ATOM 757 C C . SER A 1 102 ? 18.156 -6.426 -6.707 1.00 84.81 102 SER A C 1
ATOM 759 O O . SER A 1 102 ? 18.988 -7.322 -6.831 1.00 84.81 102 SER A O 1
ATOM 761 N N . SER A 1 103 ? 18.519 -5.146 -6.634 1.00 84.62 103 SER A N 1
ATOM 762 C CA . SER A 1 103 ? 19.919 -4.714 -6.628 1.00 84.62 103 SER A CA 1
ATOM 763 C C . SER A 1 103 ? 20.095 -3.397 -5.876 1.00 84.62 103 SER A C 1
ATOM 765 O O . SER A 1 103 ? 19.136 -2.693 -5.572 1.00 84.62 103 SER A O 1
ATOM 767 N N . VAL A 1 104 ? 21.341 -3.100 -5.520 1.00 86.25 104 VAL A N 1
ATOM 768 C CA . VAL A 1 104 ? 21.738 -1.855 -4.858 1.00 86.25 104 VAL A CA 1
ATOM 769 C C . VAL A 1 104 ? 22.877 -1.273 -5.683 1.00 86.25 104 VAL A C 1
ATOM 771 O O . VAL A 1 104 ? 23.818 -2.002 -6.008 1.00 86.25 104 VAL A O 1
ATOM 774 N N . SER A 1 105 ? 22.817 0.012 -6.007 1.00 88.00 105 SER A N 1
ATOM 775 C CA . SER A 1 105 ? 23.871 0.713 -6.737 1.00 88.00 105 SER A CA 1
ATOM 776 C C . SER A 1 105 ? 24.242 2.024 -6.045 1.00 88.00 105 SER A C 1
ATOM 778 O O . SER A 1 105 ? 23.480 2.581 -5.257 1.00 88.00 105 SER A O 1
ATOM 780 N N . TRP A 1 106 ? 25.460 2.499 -6.300 1.00 90.31 106 TRP A N 1
ATOM 781 C CA . TRP A 1 106 ? 25.894 3.823 -5.868 1.00 90.31 106 TRP A CA 1
ATOM 782 C C . TRP A 1 106 ? 25.618 4.832 -6.978 1.00 90.31 106 TRP A C 1
ATOM 784 O O . TRP A 1 106 ? 26.089 4.651 -8.103 1.00 90.31 106 TRP A O 1
ATOM 794 N N . ASN A 1 107 ? 24.904 5.903 -6.648 1.00 86.69 107 ASN A N 1
ATOM 795 C CA . ASN A 1 107 ? 24.650 7.022 -7.538 1.00 86.69 107 ASN A CA 1
ATOM 796 C C . ASN A 1 107 ? 25.616 8.174 -7.214 1.00 86.69 107 ASN A C 1
ATOM 798 O O . ASN A 1 107 ? 25.421 8.891 -6.228 1.00 86.69 107 ASN A O 1
ATOM 802 N N . PRO A 1 108 ? 26.662 8.392 -8.034 1.00 85.38 108 PRO A N 1
ATOM 803 C CA . PRO A 1 108 ? 27.665 9.416 -7.765 1.00 85.38 108 PRO A CA 1
ATOM 804 C C . PRO A 1 108 ? 27.142 10.846 -7.948 1.00 85.38 108 PRO A C 1
ATOM 806 O O . PRO A 1 108 ? 27.709 11.761 -7.358 1.00 85.38 108 PRO A O 1
ATOM 809 N N . ALA A 1 109 ? 26.076 11.054 -8.731 1.00 87.69 109 ALA A N 1
ATOM 810 C CA . ALA A 1 109 ? 25.504 12.382 -8.943 1.00 87.69 109 ALA A CA 1
ATOM 811 C C . ALA A 1 109 ? 24.743 12.869 -7.701 1.00 87.69 109 ALA A C 1
ATOM 813 O O . ALA A 1 109 ? 24.863 14.032 -7.324 1.00 87.69 109 ALA A O 1
ATOM 814 N N . GLY A 1 110 ? 24.004 11.965 -7.049 1.00 82.06 110 GLY A N 1
ATOM 815 C CA . GLY A 1 110 ? 23.274 12.237 -5.806 1.00 82.06 110 GLY A CA 1
ATOM 816 C C . GLY A 1 110 ? 24.058 11.948 -4.523 1.00 82.06 110 GLY A C 1
ATOM 817 O O . GLY A 1 110 ? 23.573 12.263 -3.443 1.00 82.06 110 GLY A O 1
ATOM 818 N N . GLN A 1 111 ? 25.245 11.337 -4.626 1.00 89.69 111 GLN A N 1
ATOM 819 C CA . GLN A 1 111 ? 26.007 10.786 -3.494 1.00 89.69 111 GLN A CA 1
ATOM 820 C C . GLN A 1 111 ? 25.156 9.892 -2.575 1.00 89.69 111 GLN A C 1
ATOM 822 O O . GLN A 1 111 ? 25.233 9.979 -1.349 1.00 89.69 111 GLN A O 1
ATOM 827 N N . GLN A 1 112 ? 24.335 9.029 -3.174 1.00 87.56 112 GLN A N 1
ATOM 828 C CA . GLN A 1 112 ? 23.394 8.178 -2.449 1.00 87.56 112 GLN A CA 1
ATOM 829 C C . GLN A 1 112 ? 23.398 6.739 -2.968 1.00 87.56 112 GLN A C 1
ATOM 831 O O . GLN A 1 112 ? 23.924 6.442 -4.043 1.00 87.56 112 GLN A O 1
ATOM 836 N N . LEU A 1 113 ? 22.799 5.841 -2.185 1.00 87.69 113 LEU A N 1
ATOM 837 C CA . LEU A 1 113 ? 22.502 4.480 -2.616 1.00 87.69 113 LEU A CA 1
ATOM 838 C C . LEU A 1 113 ? 21.112 4.438 -3.246 1.00 87.69 113 LEU A C 1
ATOM 840 O O . LEU A 1 113 ? 20.134 4.812 -2.596 1.00 87.69 113 LEU A O 1
ATOM 844 N N . ASP A 1 114 ? 21.050 3.923 -4.468 1.00 89.69 114 ASP A N 1
ATOM 845 C CA . ASP A 1 114 ? 19.809 3.656 -5.183 1.00 89.69 114 ASP A CA 1
ATOM 846 C C . ASP A 1 114 ? 19.486 2.158 -5.071 1.00 89.69 114 ASP A C 1
ATOM 848 O O . ASP A 1 114 ? 20.357 1.284 -5.182 1.00 89.69 114 ASP A O 1
ATOM 852 N N . LEU A 1 115 ? 18.220 1.857 -4.810 1.00 87.69 115 LEU A N 1
ATOM 853 C CA . LEU A 1 115 ? 17.688 0.509 -4.685 1.00 87.69 115 LEU A CA 1
ATOM 854 C C . LEU A 1 115 ? 16.837 0.218 -5.909 1.00 87.69 115 LEU A C 1
ATOM 856 O O . LEU A 1 115 ? 15.811 0.860 -6.116 1.00 87.69 115 LEU A O 1
ATOM 860 N N . GLN A 1 116 ? 17.241 -0.782 -6.685 1.00 87.06 116 GLN A N 1
ATOM 861 C CA . GLN A 1 116 ? 16.381 -1.336 -7.715 1.00 87.06 116 GLN A CA 1
ATOM 862 C C . GLN A 1 116 ? 15.411 -2.302 -7.047 1.00 87.06 116 GLN A C 1
ATOM 864 O O . GLN A 1 116 ? 15.826 -3.240 -6.356 1.00 87.06 116 GLN A O 1
ATOM 869 N N . LEU A 1 117 ? 14.126 -2.079 -7.262 1.00 85.94 117 LEU A N 1
ATOM 870 C CA . LEU A 1 117 ? 13.062 -2.936 -6.782 1.00 85.94 117 LEU A CA 1
ATOM 871 C C . LEU A 1 117 ? 12.685 -3.949 -7.865 1.00 85.94 117 LEU A C 1
ATOM 873 O O . LEU A 1 117 ? 12.813 -3.687 -9.061 1.00 85.94 117 LEU A O 1
ATOM 877 N N . LEU A 1 118 ? 12.192 -5.116 -7.452 1.00 76.81 118 LEU A N 1
ATOM 878 C CA . LEU A 1 118 ? 11.743 -6.171 -8.365 1.00 76.81 118 LEU A CA 1
ATOM 879 C C . LEU A 1 118 ? 10.529 -5.733 -9.212 1.00 76.81 118 LEU A C 1
ATOM 881 O O . LEU A 1 118 ? 10.209 -6.367 -10.214 1.00 76.81 118 LEU A O 1
ATOM 885 N N . GLY A 1 119 ? 9.824 -4.668 -8.810 1.00 70.81 119 GLY A N 1
ATOM 886 C CA . GLY A 1 119 ? 8.848 -3.960 -9.644 1.00 70.81 119 GLY A CA 1
ATOM 887 C C . GLY A 1 119 ? 9.443 -3.272 -10.881 1.00 70.81 119 GLY A C 1
ATOM 888 O O . GLY A 1 119 ? 8.720 -3.027 -11.836 1.00 70.81 119 GLY A O 1
ATOM 889 N N . GLY A 1 120 ? 10.753 -3.018 -10.913 1.00 75.56 120 GLY A N 1
ATOM 890 C CA . GLY A 1 120 ? 11.402 -2.204 -11.946 1.00 75.56 120 GLY A CA 1
ATOM 891 C C . GLY A 1 120 ? 11.577 -0.738 -11.539 1.00 75.56 120 GLY A C 1
ATOM 892 O O . GLY A 1 120 ? 12.328 -0.016 -12.194 1.00 75.56 120 GLY A O 1
ATOM 893 N N . ASP A 1 121 ? 10.979 -0.329 -10.421 1.00 81.62 121 ASP A N 1
ATOM 894 C CA . ASP A 1 121 ? 11.170 0.997 -9.843 1.00 81.62 121 ASP A CA 1
ATOM 895 C C . ASP A 1 121 ? 12.543 1.117 -9.174 1.00 81.62 121 ASP A C 1
ATOM 897 O O . ASP A 1 121 ? 13.080 0.150 -8.622 1.00 81.62 121 ASP A O 1
ATOM 901 N N . THR A 1 122 ? 13.100 2.325 -9.212 1.00 84.19 122 THR A N 1
ATOM 902 C CA . THR A 1 122 ? 14.326 2.683 -8.498 1.00 84.19 122 THR A CA 1
ATOM 903 C C . THR A 1 122 ? 13.987 3.729 -7.456 1.00 84.19 122 THR A C 1
ATOM 905 O O . THR A 1 122 ? 13.447 4.779 -7.796 1.00 84.19 122 THR A O 1
ATOM 908 N N . VAL A 1 123 ? 14.328 3.450 -6.202 1.00 83.94 123 VAL A N 1
ATOM 909 C CA . VAL A 1 123 ? 14.075 4.347 -5.068 1.00 83.94 123 VAL A CA 1
ATOM 910 C C . VAL A 1 123 ? 15.379 4.696 -4.369 1.00 83.94 123 VAL A C 1
ATOM 912 O O . VAL A 1 123 ? 16.299 3.874 -4.300 1.00 83.94 123 VAL A O 1
ATOM 915 N N . SER A 1 124 ? 15.472 5.911 -3.833 1.00 84.38 124 SER A N 1
ATOM 916 C CA . SER A 1 124 ? 16.607 6.273 -2.981 1.00 84.38 124 SER A CA 1
ATOM 917 C C . SER A 1 124 ? 16.487 5.555 -1.640 1.00 84.38 124 SER A C 1
ATOM 919 O O . SER A 1 124 ? 15.392 5.415 -1.094 1.00 84.38 124 SER A O 1
ATOM 921 N N . LEU A 1 125 ? 17.612 5.158 -1.037 1.00 77.00 125 LEU A N 1
ATOM 922 C CA . LEU A 1 125 ? 17.611 4.633 0.333 1.00 77.00 125 LEU A CA 1
ATOM 923 C C . LEU A 1 125 ? 16.943 5.597 1.334 1.00 77.00 125 LEU A C 1
ATOM 925 O O . LEU A 1 125 ? 16.376 5.142 2.323 1.00 77.00 125 LEU A O 1
ATOM 929 N N . ALA A 1 126 ? 16.982 6.907 1.077 1.00 76.31 126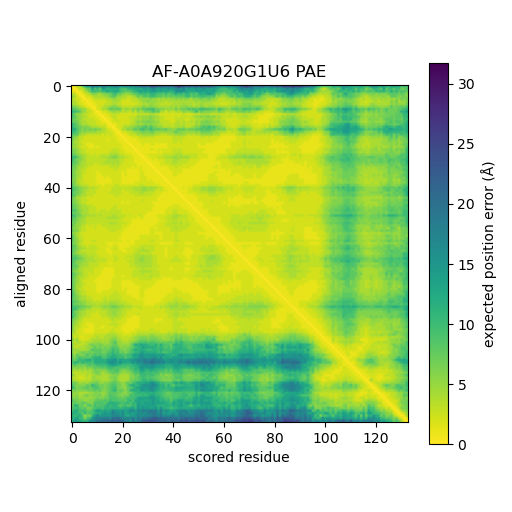 ALA A N 1
ATOM 930 C CA . ALA A 1 126 ? 16.349 7.912 1.931 1.00 76.31 126 ALA A CA 1
ATOM 931 C C . ALA A 1 126 ? 14.808 7.835 1.945 1.00 76.31 126 ALA A C 1
ATOM 933 O O . ALA A 1 126 ? 14.186 8.328 2.882 1.00 76.31 126 ALA A O 1
ATOM 934 N N . GLU A 1 127 ? 14.194 7.220 0.932 1.00 71.56 127 GLU A N 1
ATOM 935 C CA . GLU A 1 127 ? 12.737 7.075 0.795 1.00 71.56 127 GLU A CA 1
ATOM 936 C C . GLU A 1 127 ? 12.212 5.783 1.443 1.00 71.56 127 GLU A C 1
ATOM 938 O O . GLU A 1 127 ? 11.002 5.570 1.544 1.00 71.56 127 GLU A O 1
ATOM 943 N N . ILE A 1 128 ? 13.117 4.917 1.915 1.00 71.44 128 ILE A N 1
ATOM 944 C CA . ILE A 1 128 ? 12.767 3.678 2.604 1.00 71.44 128 ILE A CA 1
ATOM 945 C C . ILE A 1 128 ? 12.424 3.975 4.060 1.00 71.44 128 ILE A C 1
ATOM 947 O O . ILE A 1 128 ? 13.283 4.370 4.848 1.00 71.44 128 ILE A O 1
ATOM 951 N N . GLN A 1 129 ? 11.175 3.708 4.447 1.00 68.75 129 GLN A N 1
ATOM 952 C CA . GLN A 1 129 ? 10.745 3.866 5.839 1.00 68.75 129 GLN A CA 1
ATOM 953 C C . GLN A 1 129 ? 11.299 2.765 6.742 1.00 68.75 129 GLN A C 1
ATOM 955 O O . GLN A 1 129 ? 11.658 3.014 7.891 1.00 68.75 129 GLN A O 1
ATOM 960 N N . THR A 1 130 ? 11.345 1.524 6.256 1.00 71.81 130 THR A N 1
ATOM 961 C CA . THR A 1 130 ? 11.827 0.373 7.028 1.00 71.81 130 THR A CA 1
ATOM 962 C C . THR A 1 130 ? 12.332 -0.719 6.089 1.00 71.81 130 THR A C 1
ATOM 964 O O . THR A 1 130 ? 11.788 -0.932 5.003 1.00 71.81 130 THR A O 1
ATOM 967 N N . ILE A 1 131 ? 13.375 -1.429 6.519 1.00 65.56 131 ILE A N 1
ATOM 968 C CA . ILE A 1 131 ? 13.790 -2.700 5.922 1.00 65.56 131 ILE A CA 1
ATOM 969 C C . ILE A 1 131 ? 13.032 -3.792 6.675 1.00 65.56 131 ILE A C 1
ATOM 971 O O . ILE A 1 131 ? 13.289 -4.001 7.859 1.00 65.56 131 ILE A O 1
ATOM 975 N N . ALA A 1 132 ? 12.095 -4.456 6.007 1.00 61.44 132 ALA A N 1
ATOM 976 C CA . ALA A 1 132 ? 11.388 -5.594 6.575 1.00 61.44 132 ALA A CA 1
ATOM 977 C C . ALA A 1 132 ? 12.315 -6.824 6.560 1.00 61.44 132 ALA A C 1
ATOM 979 O O . ALA A 1 132 ? 12.951 -7.118 5.538 1.00 61.44 132 ALA A O 1
ATOM 980 N N . GLU A 1 133 ? 12.438 -7.487 7.714 1.00 50.88 133 GLU A N 1
ATOM 981 C CA . GLU A 1 133 ? 13.209 -8.728 7.892 1.00 50.88 133 GLU A CA 1
ATOM 982 C C . GLU A 1 133 ? 12.444 -9.958 7.392 1.00 50.88 133 GLU A C 1
ATOM 984 O O . GLU A 1 133 ? 11.206 -10.018 7.589 1.00 50.88 133 GLU A O 1
#

Solvent-accessible surface area (backbone atoms only — not comparable to full-atom values): 7071 Å² total; per-residue (Å²): 104,64,80,33,35,32,29,34,64,76,15,57,41,57,26,14,68,66,37,66,34,38,33,39,37,46,28,91,82,28,21,67,32,30,34,42,38,32,22,45,84,88,66,47,79,47,30,69,46,79,75,38,64,45,73,57,41,79,45,82,49,68,47,54,2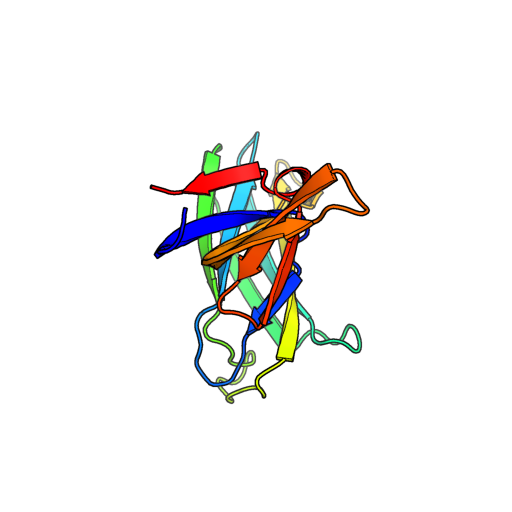1,42,34,73,88,67,49,76,35,69,71,43,61,29,41,44,49,38,38,28,27,43,99,91,41,79,45,76,36,56,37,23,24,58,44,41,25,65,39,74,46,80,38,81,90,78,73,42,49,37,34,33,28,71,75,72,51,74,44,51,60,88,58,48,80,43,76,50,131

Nearest PDB structures (foldseek):
  3osv-assembly2_C-2  TM=8.285E-01  e=3.280E-11  Pseudomonas aeruginosa
  3osv-assembly3_D-3  TM=8.357E-01  e=5.222E-11  Pseudomonas aeruginosa
  3osv-assembly1_A  TM=8.321E-01  e=5.498E-11  Pseudomonas aeruginosa
  7eha-assembly1_A  TM=7.385E-01  e=3.023E-10  Salmonella enterica subsp. enterica serovar Typhimurium str. LT2
  7bhq-assembly1_A  TM=7.470E-01  e=1.424E-09  Salmonella enterica subsp. enterica serovar Typhi